Protein AF-A0A7J8HXA3-F1 (afdb_monomer)

Nearest PDB structures (foldseek):
  1l5t-assembly2_B  TM=9.400E-01  e=1.592E-09  Homo sapiens
  2pms-assembly2_B  TM=9.170E-01  e=1.220E-09  Homo sapiens
  1dsn-assembly1_A  TM=9.150E-01  e=2.894E-09  Homo sapiens
  1eh3-assembly1_A  TM=9.374E-01  e=4.924E-09  Homo sapiens
  1hse-assembly1_A  TM=9.185E-01  e=4.924E-09  Homo sapiens

Organism: Rousettus aegyptiacus (NCBI:txid9407)

Foldseek 3Di:
DDDDLVPDDDPPPDVLVVVLVVDQAAQAAPDDCVVRVRNQVLWDADDPLRSHQDVSTCLHAQLSQVVSVVVVSDVDGDHDPCNVVVD

InterPro domains:
  IPR001156 Transferrin-like domain [PF00405] (1-85)
  IPR001156 Transferrin-like domain [PR00422] (15-31)
  IPR001156 Transferrin-like domain [PR00422] (59-80)
  IPR001156 Transferrin-like domain [PS51408] (1-87)
  IPR018195 Transferrin family, iron binding site [PS00206] (62-78)

Radius of gyration: 14.69 Å; Cα contacts (8 Å, |Δi|>4): 116; chains: 1; bounding box: 39×30×33 Å

Structure (mmCIF, N/CA/C/O backbone):
data_AF-A0A7J8HXA3-F1
#
_entry.id   AF-A0A7J8HXA3-F1
#
loop_
_atom_site.group_PDB
_atom_site.id
_atom_site.type_symbol
_atom_site.label_atom_id
_atom_site.label_alt_id
_atom_site.label_comp_id
_atom_site.label_asym_id
_atom_site.label_entity_id
_atom_site.label_seq_id
_atom_site.pdbx_PDB_ins_code
_atom_site.Cartn_x
_atom_site.Cartn_y
_atom_site.Cartn_z
_atom_site.occupancy
_atom_site.B_iso_or_equiv
_atom_site.auth_seq_id
_atom_site.auth_comp_id
_atom_site.auth_asym_id
_atom_site.auth_atom_id
_atom_site.pdbx_PDB_model_num
ATOM 1 N N . MET A 1 1 ? 25.268 -19.679 9.535 1.00 48.25 1 MET A N 1
ATOM 2 C CA . MET A 1 1 ? 25.191 -18.234 9.833 1.00 48.25 1 MET A CA 1
ATOM 3 C C . MET A 1 1 ? 24.883 -17.535 8.524 1.00 48.25 1 MET A C 1
ATOM 5 O O . MET A 1 1 ? 25.713 -17.599 7.630 1.00 48.25 1 MET A O 1
ATOM 9 N N . GLY A 1 2 ? 23.654 -17.041 8.357 1.00 54.75 2 GLY A N 1
ATOM 10 C CA . GLY A 1 2 ? 23.255 -16.330 7.140 1.00 54.75 2 GLY A CA 1
ATOM 11 C C . GLY A 1 2 ? 23.904 -14.950 7.091 1.00 54.75 2 GLY A C 1
ATOM 12 O O . GLY A 1 2 ? 24.111 -14.340 8.137 1.00 54.75 2 GLY A O 1
ATOM 13 N N . VAL A 1 3 ? 24.245 -14.494 5.892 1.00 63.53 3 VAL A N 1
ATOM 14 C CA . VAL A 1 3 ? 24.779 -13.147 5.663 1.00 63.53 3 VAL A CA 1
ATOM 15 C C . VAL A 1 3 ? 23.669 -12.109 5.805 1.00 63.53 3 VAL A C 1
ATOM 17 O O . VAL A 1 3 ? 22.510 -12.375 5.471 1.00 63.53 3 VAL A O 1
ATOM 20 N N . LEU A 1 4 ? 24.014 -10.929 6.319 1.00 68.44 4 LEU A N 1
ATOM 21 C CA . LEU A 1 4 ? 23.098 -9.795 6.317 1.00 68.44 4 LEU A CA 1
ATOM 22 C C . LEU A 1 4 ? 22.833 -9.383 4.864 1.00 68.44 4 LEU A C 1
ATOM 24 O O . LEU A 1 4 ? 23.718 -9.454 4.018 1.00 68.44 4 LEU A O 1
ATOM 28 N N . TYR A 1 5 ? 21.617 -8.917 4.576 1.00 62.81 5 TYR A N 1
ATOM 29 C CA . TYR A 1 5 ? 21.204 -8.487 3.230 1.00 62.81 5 TYR A CA 1
ATOM 30 C C . TYR A 1 5 ? 22.150 -7.441 2.598 1.00 62.81 5 TYR A C 1
ATOM 32 O O . TYR A 1 5 ? 22.260 -7.363 1.382 1.00 62.81 5 TYR A O 1
ATOM 40 N N . TRP A 1 6 ? 22.859 -6.669 3.426 1.00 67.06 6 TRP A N 1
ATOM 41 C CA . TRP A 1 6 ? 23.873 -5.678 3.044 1.00 67.06 6 TRP A CA 1
ATOM 42 C C . TRP A 1 6 ? 25.172 -6.275 2.457 1.00 67.06 6 TRP A C 1
ATOM 44 O O . TRP A 1 6 ? 25.921 -5.561 1.801 1.00 67.06 6 TRP A O 1
ATOM 54 N N . GLU A 1 7 ? 25.446 -7.565 2.663 1.00 68.44 7 GLU A N 1
ATOM 55 C CA . GLU A 1 7 ? 26.725 -8.206 2.304 1.00 68.44 7 GLU A CA 1
ATOM 56 C C . GLU A 1 7 ? 26.625 -9.134 1.077 1.00 68.44 7 GLU A C 1
ATOM 58 O O . GLU A 1 7 ? 27.536 -9.919 0.811 1.00 68.44 7 GLU A O 1
ATOM 63 N N . LEU A 1 8 ? 25.517 -9.087 0.330 1.00 64.62 8 LEU A N 1
ATOM 64 C CA . LEU A 1 8 ? 25.328 -9.912 -0.867 1.00 64.62 8 LEU A CA 1
ATOM 65 C C . LEU A 1 8 ? 26.008 -9.282 -2.104 1.00 64.62 8 LEU A C 1
ATOM 67 O O . LEU A 1 8 ? 25.884 -8.075 -2.307 1.00 64.62 8 LEU A O 1
ATOM 71 N N . PRO A 1 9 ? 26.700 -10.072 -2.952 1.00 62.41 9 PRO A N 1
ATOM 72 C CA . PRO A 1 9 ? 27.292 -9.578 -4.195 1.00 62.41 9 PRO A CA 1
ATOM 73 C C . PRO A 1 9 ? 26.220 -9.204 -5.238 1.00 62.41 9 PRO A C 1
ATOM 75 O O . PRO A 1 9 ? 25.211 -9.891 -5.379 1.00 62.41 9 PRO A O 1
ATOM 78 N N . ASP A 1 10 ? 26.465 -8.110 -5.965 1.00 60.91 10 ASP A N 1
ATOM 79 C CA . ASP A 1 10 ? 25.580 -7.509 -6.980 1.00 60.91 10 ASP A CA 1
ATOM 80 C C . ASP A 1 10 ? 25.342 -8.449 -8.200 1.00 60.91 10 ASP A C 1
ATOM 82 O O . ASP A 1 10 ? 26.256 -9.203 -8.553 1.00 60.91 10 ASP A O 1
ATOM 86 N N . PRO A 1 11 ? 24.161 -8.444 -8.870 1.00 60.03 11 PRO A N 1
ATOM 87 C CA . PRO A 1 11 ? 23.101 -7.449 -8.813 1.00 60.03 11 PRO A CA 1
ATOM 88 C C . PRO A 1 11 ? 22.125 -7.721 -7.675 1.00 60.03 11 PRO A C 1
ATOM 90 O O . PRO A 1 11 ? 21.326 -8.658 -7.730 1.00 60.03 11 PRO A O 1
ATOM 93 N N . GLN A 1 12 ? 22.158 -6.885 -6.643 1.00 60.16 12 GLN A N 1
ATOM 94 C CA . GLN A 1 12 ? 21.131 -6.914 -5.617 1.00 60.16 12 GLN A CA 1
ATOM 95 C C . GLN A 1 12 ? 19.843 -6.417 -6.279 1.00 60.16 12 GLN A C 1
ATOM 97 O O . GLN A 1 12 ? 19.717 -5.236 -6.605 1.00 60.16 12 GLN A O 1
ATOM 102 N N . GLU A 1 13 ? 18.889 -7.313 -6.555 1.00 66.12 13 GLU A N 1
ATOM 103 C CA . GLU A 1 13 ? 17.594 -6.869 -7.067 1.00 66.12 13 GLU A CA 1
ATOM 104 C C . GLU A 1 13 ? 17.014 -5.825 -6.109 1.00 66.12 13 GLU A C 1
ATOM 106 O O . GLU A 1 13 ? 17.009 -6.013 -4.892 1.00 66.12 13 GLU A O 1
ATOM 111 N N . ASN A 1 14 ? 16.527 -4.709 -6.664 1.00 81.62 14 ASN A N 1
ATOM 112 C CA . ASN A 1 14 ? 15.870 -3.675 -5.876 1.00 81.62 14 ASN A CA 1
ATOM 113 C C . ASN A 1 14 ? 14.794 -4.340 -4.997 1.00 81.62 14 ASN A C 1
ATOM 115 O O . ASN A 1 14 ? 13.929 -5.054 -5.507 1.00 81.62 14 ASN A O 1
ATOM 119 N N . LEU A 1 15 ? 14.836 -4.096 -3.683 1.00 85.00 15 LEU A N 1
ATOM 120 C CA . LEU A 1 15 ? 13.911 -4.681 -2.709 1.00 85.00 15 LEU A CA 1
ATOM 121 C C . LEU A 1 15 ? 12.440 -4.483 -3.109 1.00 85.00 15 LEU A C 1
ATOM 123 O O . LEU A 1 15 ? 11.613 -5.369 -2.904 1.00 85.00 15 LEU A O 1
ATOM 127 N N . GLN A 1 16 ? 12.114 -3.350 -3.734 1.00 86.88 16 GLN A N 1
ATOM 128 C CA . GLN A 1 16 ? 10.777 -3.062 -4.258 1.00 86.88 16 GLN A CA 1
ATOM 129 C C . GLN A 1 16 ? 10.382 -4.045 -5.365 1.00 86.88 16 GLN A C 1
ATOM 131 O O . GLN A 1 16 ? 9.244 -4.505 -5.400 1.00 86.88 16 GLN A O 1
ATOM 136 N N . LYS A 1 17 ? 11.326 -4.427 -6.231 1.00 90.31 17 LYS A N 1
ATOM 137 C CA . LYS A 1 17 ? 11.118 -5.424 -7.287 1.00 90.31 17 LYS A CA 1
ATOM 138 C C . LYS A 1 17 ? 10.898 -6.815 -6.700 1.00 90.31 17 LYS A C 1
ATOM 140 O O . LYS A 1 17 ? 9.954 -7.494 -7.096 1.00 90.31 17 LYS A O 1
ATOM 145 N N . ALA A 1 18 ? 11.709 -7.204 -5.717 1.00 90.94 18 ALA A N 1
ATOM 146 C CA . ALA A 1 18 ? 11.541 -8.473 -5.013 1.00 90.94 18 ALA A CA 1
ATOM 147 C C . ALA A 1 18 ? 10.171 -8.546 -4.314 1.00 90.94 18 ALA A C 1
ATOM 149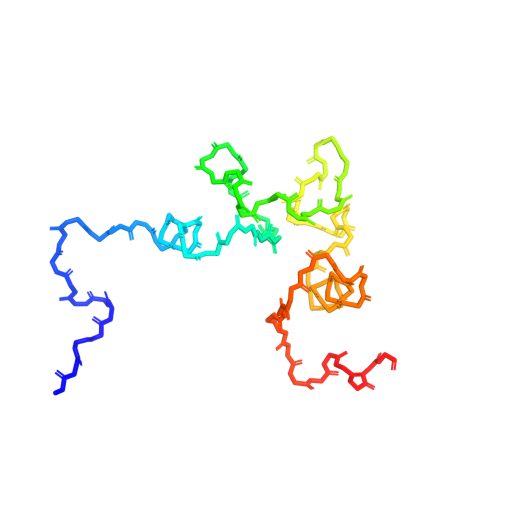 O O . ALA A 1 18 ? 9.416 -9.493 -4.529 1.00 90.94 18 ALA A O 1
ATOM 150 N N . ALA A 1 19 ? 9.794 -7.507 -3.562 1.00 92.00 19 ALA A N 1
ATOM 151 C CA . ALA A 1 19 ? 8.489 -7.417 -2.906 1.00 92.00 19 ALA A CA 1
ATOM 152 C C . ALA A 1 19 ? 7.326 -7.422 -3.915 1.00 92.00 19 ALA A C 1
ATOM 154 O O . ALA A 1 19 ? 6.340 -8.131 -3.721 1.00 92.00 19 ALA A O 1
ATOM 155 N N . SER A 1 20 ? 7.467 -6.684 -5.021 1.00 94.50 20 SER A N 1
ATOM 156 C CA . SER A 1 20 ? 6.486 -6.634 -6.110 1.00 94.50 20 SER A CA 1
ATOM 157 C C . SER A 1 20 ? 6.290 -7.987 -6.801 1.00 94.50 20 SER A C 1
ATOM 159 O O . SER A 1 20 ? 5.246 -8.201 -7.415 1.00 94.50 20 SER A O 1
ATOM 161 N N . ASN A 1 21 ? 7.286 -8.872 -6.760 1.00 93.69 21 ASN A N 1
ATOM 162 C CA . ASN A 1 21 ? 7.196 -10.221 -7.317 1.00 93.69 21 ASN A CA 1
ATOM 163 C C . ASN A 1 21 ? 6.692 -11.243 -6.296 1.00 93.69 21 ASN A C 1
ATOM 165 O O . ASN A 1 21 ? 6.049 -12.212 -6.689 1.00 93.69 21 ASN A O 1
ATOM 169 N N . PHE A 1 22 ? 6.974 -11.025 -5.012 1.00 94.62 22 PHE A N 1
ATOM 170 C CA . PHE A 1 22 ? 6.562 -11.909 -3.928 1.00 94.62 22 PHE A CA 1
ATOM 171 C C . PHE A 1 22 ? 5.051 -11.853 -3.672 1.00 94.62 22 PHE A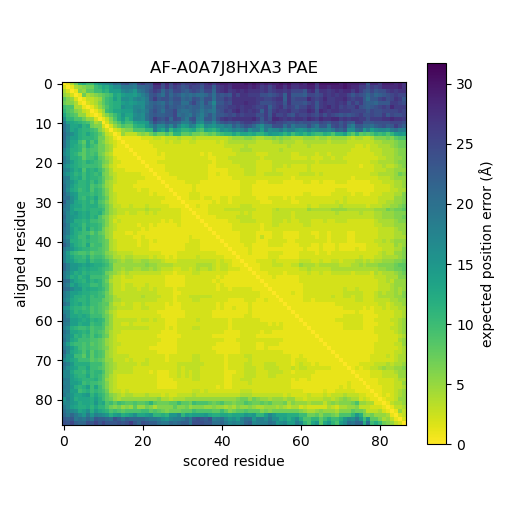 C 1
ATOM 173 O O . PHE A 1 22 ? 4.397 -12.892 -3.606 1.00 94.62 22 PHE A O 1
ATOM 180 N N . PHE A 1 23 ? 4.482 -10.651 -3.547 1.00 96.50 23 PHE A N 1
ATOM 181 C CA . PHE A 1 23 ? 3.045 -10.481 -3.325 1.00 96.50 23 PHE A CA 1
ATOM 182 C C . PHE A 1 23 ? 2.281 -10.426 -4.652 1.00 96.50 23 PHE A C 1
ATOM 184 O O . PHE A 1 23 ? 2.722 -9.797 -5.615 1.00 96.50 23 PHE A O 1
ATOM 191 N N . ALA A 1 24 ? 1.094 -11.038 -4.694 1.00 96.81 24 ALA A N 1
ATOM 192 C CA . ALA A 1 24 ? 0.228 -10.985 -5.874 1.00 96.81 24 ALA A CA 1
ATOM 193 C C . ALA A 1 24 ? -0.187 -9.540 -6.212 1.00 96.81 24 ALA A C 1
ATOM 195 O O . ALA A 1 24 ? -0.157 -9.134 -7.374 1.00 96.81 24 ALA A O 1
ATOM 196 N N . ALA A 1 25 ? -0.533 -8.767 -5.181 1.00 97.50 25 ALA A N 1
ATOM 197 C CA . ALA A 1 25 ? -0.822 -7.343 -5.239 1.00 97.50 25 ALA A CA 1
ATOM 198 C C . ALA A 1 25 ? -0.580 -6.722 -3.854 1.00 97.50 25 ALA A C 1
ATOM 200 O O . ALA A 1 25 ? -0.601 -7.413 -2.834 1.00 97.50 25 ALA A O 1
ATOM 201 N N . SER A 1 26 ? -0.329 -5.419 -3.794 1.00 98.25 26 SER A N 1
ATOM 202 C CA . SER A 1 26 ? -0.158 -4.695 -2.531 1.00 98.25 26 SER A CA 1
ATOM 203 C C . SER A 1 26 ? -0.689 -3.266 -2.637 1.00 98.25 26 SER A C 1
ATOM 205 O O . SER A 1 26 ? -0.988 -2.776 -3.731 1.00 98.25 26 SER A O 1
ATOM 207 N N . CYS A 1 27 ? -0.820 -2.606 -1.485 1.00 98.44 27 CYS A N 1
ATOM 208 C CA . CYS A 1 27 ? -0.865 -1.152 -1.408 1.00 98.44 27 CYS A CA 1
ATOM 209 C C . CYS A 1 27 ? 0.330 -0.666 -0.588 1.00 98.44 27 CYS A C 1
ATOM 211 O O . CYS A 1 27 ? 0.376 -0.840 0.628 1.00 98.44 27 CYS A O 1
ATOM 213 N N . VAL A 1 28 ? 1.302 -0.074 -1.274 1.00 98.00 28 VAL A N 1
ATOM 214 C CA . VAL A 1 28 ? 2.525 0.495 -0.713 1.00 98.00 28 VAL A CA 1
ATOM 215 C C . VAL A 1 28 ? 2.587 1.957 -1.151 1.00 98.00 28 VAL A C 1
ATOM 217 O O . VAL A 1 28 ? 3.184 2.271 -2.182 1.00 98.00 28 VAL A O 1
ATOM 220 N N . PRO A 1 29 ? 1.933 2.866 -0.410 1.00 97.94 29 PRO A N 1
ATOM 221 C CA . PRO A 1 29 ? 1.986 4.291 -0.703 1.00 97.94 29 PRO A CA 1
ATOM 222 C C . PRO A 1 29 ? 3.429 4.799 -0.805 1.00 97.94 29 PRO A C 1
ATOM 224 O O . PRO A 1 29 ? 4.326 4.262 -0.155 1.00 97.94 29 PRO A O 1
ATOM 227 N N . CYS A 1 30 ? 3.647 5.843 -1.609 1.00 96.75 30 CYS A N 1
ATOM 228 C CA . CYS A 1 30 ? 4.972 6.381 -1.962 1.00 96.75 30 CYS A CA 1
ATOM 229 C C . CYS A 1 30 ? 5.799 5.510 -2.930 1.00 96.75 30 CYS A C 1
ATOM 231 O O . CYS A 1 30 ? 6.847 5.968 -3.385 1.00 96.75 30 CYS A O 1
ATOM 233 N N . ALA A 1 31 ? 5.366 4.289 -3.268 1.00 95.62 31 ALA A N 1
ATOM 234 C CA . ALA A 1 31 ? 6.042 3.492 -4.286 1.00 95.62 31 ALA A CA 1
ATOM 235 C C . ALA A 1 31 ? 5.888 4.118 -5.681 1.00 95.62 31 ALA A C 1
ATOM 237 O O . ALA A 1 31 ? 4.876 4.749 -6.005 1.00 95.62 31 ALA A O 1
ATOM 238 N N . ASP A 1 32 ? 6.888 3.904 -6.535 1.00 93.75 32 ASP A N 1
ATOM 239 C CA . AS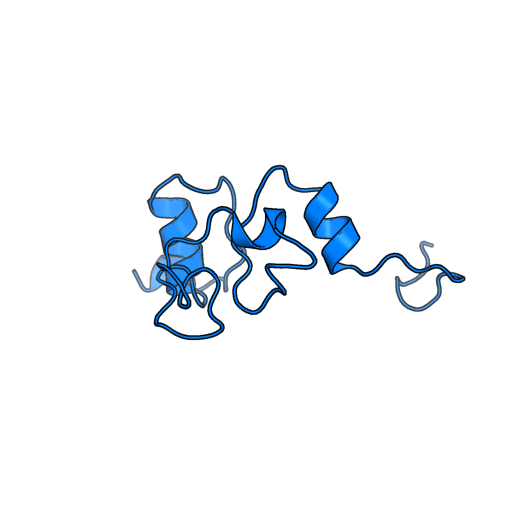P A 1 32 ? 6.793 4.292 -7.936 1.00 93.75 32 ASP A CA 1
ATOM 240 C C . ASP A 1 32 ? 5.802 3.365 -8.653 1.00 93.75 32 ASP A C 1
ATOM 242 O O . ASP A 1 32 ? 6.107 2.218 -8.982 1.00 93.75 32 ASP A O 1
ATOM 246 N N . ARG A 1 33 ? 4.595 3.879 -8.900 1.00 92.19 33 ARG A N 1
ATOM 247 C CA . ARG A 1 33 ? 3.516 3.146 -9.575 1.00 92.19 33 ARG A CA 1
ATOM 248 C C . ARG A 1 33 ? 3.829 2.795 -11.034 1.00 92.19 33 ARG A C 1
ATOM 250 O O . ARG A 1 33 ? 3.154 1.933 -11.590 1.00 92.19 33 ARG A O 1
ATOM 257 N N . THR A 1 34 ? 4.786 3.483 -11.661 1.00 92.50 34 THR A N 1
ATOM 258 C CA . THR A 1 34 ? 5.201 3.227 -13.047 1.00 92.50 34 THR A CA 1
ATOM 259 C C . THR A 1 34 ? 6.215 2.094 -13.108 1.00 92.50 34 THR A C 1
ATOM 261 O O . THR A 1 34 ? 6.073 1.195 -13.934 1.00 92.50 34 THR A O 1
ATOM 264 N N . ALA A 1 35 ? 7.173 2.076 -12.179 1.00 93.50 35 ALA A N 1
ATOM 265 C CA . ALA A 1 35 ? 8.159 1.007 -12.069 1.00 93.50 35 ALA A CA 1
ATOM 266 C C . ALA A 1 35 ? 7.582 -0.266 -11.417 1.00 93.50 35 ALA A C 1
ATOM 268 O O . ALA A 1 35 ? 7.945 -1.377 -11.803 1.00 93.50 35 ALA A O 1
ATOM 269 N N . PHE A 1 36 ? 6.665 -0.119 -10.452 1.00 95.19 36 PHE A N 1
ATOM 270 C CA . PHE A 1 36 ? 6.137 -1.211 -9.626 1.00 95.19 36 PHE A CA 1
ATOM 271 C C . PHE A 1 36 ? 4.602 -1.164 -9.501 1.00 95.19 36 PHE A C 1
ATOM 273 O O . PHE A 1 36 ? 4.062 -0.946 -8.412 1.00 95.19 36 PHE A O 1
ATOM 280 N N . PRO A 1 37 ? 3.848 -1.409 -10.588 1.00 95.75 37 PRO A N 1
ATOM 281 C CA . PRO A 1 37 ? 2.389 -1.276 -10.584 1.00 95.75 37 PRO A CA 1
ATOM 282 C C . PRO A 1 37 ? 1.687 -2.194 -9.570 1.00 95.75 37 PRO A C 1
ATOM 284 O O . PRO A 1 37 ? 0.699 -1.785 -8.959 1.00 95.75 37 PRO A O 1
ATOM 287 N N . LYS A 1 38 ? 2.219 -3.402 -9.322 1.00 97.50 38 LYS A N 1
ATOM 288 C CA . LYS A 1 38 ? 1.657 -4.352 -8.343 1.00 97.50 38 LYS A CA 1
ATOM 289 C C . LYS A 1 38 ? 1.693 -3.823 -6.910 1.00 97.50 38 LYS A C 1
ATOM 291 O O . LYS A 1 38 ? 0.803 -4.150 -6.129 1.00 97.50 38 LYS A O 1
ATOM 296 N N . LEU A 1 39 ? 2.677 -2.985 -6.574 1.00 97.25 39 LEU A N 1
ATOM 297 C CA . LEU A 1 39 ? 2.787 -2.386 -5.243 1.00 97.25 39 LEU A CA 1
ATOM 298 C C . LEU A 1 39 ? 1.710 -1.332 -4.977 1.00 97.25 39 LEU A C 1
ATOM 300 O O . LEU A 1 39 ? 1.405 -1.061 -3.824 1.00 97.25 39 LEU A O 1
ATOM 304 N N . CYS A 1 40 ? 1.119 -0.757 -6.022 1.00 97.88 40 CYS A N 1
ATOM 305 C CA . CYS A 1 40 ? 0.076 0.262 -5.916 1.00 97.88 40 CYS A CA 1
ATOM 306 C C . CYS A 1 40 ? -1.313 -0.255 -6.316 1.00 97.88 40 CYS A C 1
ATOM 308 O O . CYS A 1 40 ? -2.279 0.512 -6.343 1.00 97.88 40 CYS A O 1
ATOM 310 N N . GLN A 1 41 ? -1.430 -1.535 -6.670 1.00 97.81 41 GLN A N 1
ATOM 311 C CA . GLN A 1 41 ? -2.630 -2.097 -7.280 1.00 97.81 41 GLN A CA 1
ATOM 312 C C . GLN A 1 41 ? -3.844 -2.021 -6.347 1.00 97.81 41 GLN A C 1
ATOM 314 O O . GLN A 1 41 ? -4.917 -1.611 -6.801 1.00 97.81 41 GLN A O 1
ATOM 319 N N . LEU A 1 42 ? -3.646 -2.343 -5.065 1.00 98.31 42 LEU A N 1
ATOM 320 C CA . LEU A 1 42 ? -4.692 -2.395 -4.035 1.00 98.31 42 LEU A CA 1
ATOM 321 C C . LEU A 1 42 ? -4.997 -1.036 -3.391 1.00 98.31 42 LEU A C 1
ATOM 323 O O . LEU A 1 42 ? -5.902 -0.938 -2.569 1.00 98.31 42 LEU A O 1
ATOM 327 N N . CYS A 1 43 ? -4.243 0.011 -3.725 1.00 98.44 43 CYS A N 1
ATOM 328 C CA . CYS A 1 43 ? -4.472 1.336 -3.160 1.00 98.44 43 CYS A CA 1
ATOM 329 C C . CYS A 1 43 ? -5.797 1.949 -3.646 1.00 98.44 43 CYS A C 1
ATOM 331 O O . CYS A 1 43 ? -6.202 1.743 -4.796 1.00 98.44 43 CYS A O 1
ATOM 333 N N . ALA A 1 44 ? -6.449 2.716 -2.770 1.00 98.00 44 ALA A N 1
ATOM 334 C CA . ALA A 1 44 ? -7.820 3.203 -2.931 1.00 98.00 44 ALA A CA 1
ATOM 335 C C . ALA A 1 44 ? -7.916 4.652 -3.435 1.00 98.00 44 ALA A C 1
ATOM 337 O O . ALA A 1 44 ? -9.009 5.111 -3.785 1.00 98.00 44 ALA A O 1
ATOM 338 N N . GLY A 1 45 ? -6.802 5.386 -3.481 1.00 97.06 45 GLY A N 1
ATOM 339 C CA . GLY A 1 45 ? -6.750 6.732 -4.040 1.00 97.06 45 GLY A CA 1
ATOM 340 C C . GLY A 1 45 ? -7.165 6.749 -5.513 1.00 97.06 45 GLY A C 1
ATOM 341 O O . GLY A 1 45 ? -7.093 5.744 -6.227 1.00 97.06 45 GLY A O 1
ATOM 342 N N . LYS A 1 46 ? -7.625 7.908 -5.987 1.00 95.62 46 LYS A N 1
ATOM 343 C CA . LYS A 1 46 ? -8.165 8.080 -7.345 1.00 95.62 46 LYS A CA 1
ATOM 344 C C . LYS A 1 46 ? -7.249 8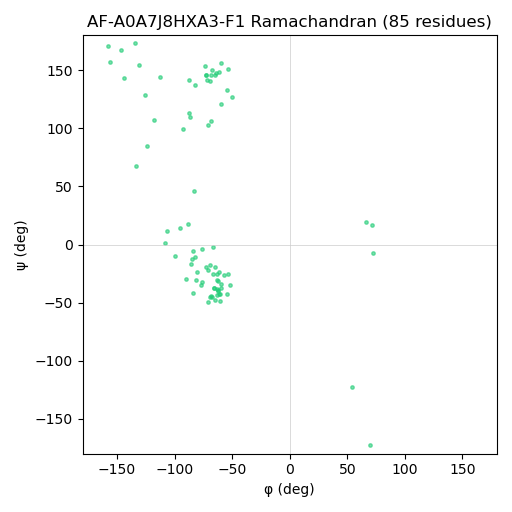.963 -8.182 1.00 95.62 46 LYS A C 1
ATOM 346 O O . LYS A 1 46 ? -6.671 9.915 -7.676 1.00 95.62 46 LYS A O 1
ATOM 351 N N . GLY A 1 47 ? -7.132 8.661 -9.476 1.00 94.31 47 GLY A N 1
ATOM 352 C CA . GLY A 1 47 ? -6.320 9.452 -10.403 1.00 94.31 47 GLY A CA 1
ATOM 353 C C . GLY A 1 47 ? -4.874 9.615 -9.920 1.00 94.31 47 GLY A C 1
ATOM 354 O O . GLY A 1 47 ? -4.169 8.632 -9.670 1.00 94.31 47 GLY A O 1
ATOM 355 N N . THR A 1 48 ? -4.437 10.863 -9.765 1.00 93.31 48 THR A N 1
ATOM 356 C CA . THR A 1 48 ? -3.099 11.208 -9.264 1.00 93.31 48 THR A CA 1
ATOM 357 C C . THR A 1 48 ? -2.891 10.821 -7.804 1.00 93.31 48 THR A C 1
ATOM 359 O O . THR A 1 48 ? -1.760 10.518 -7.430 1.00 93.31 48 THR A O 1
ATOM 362 N N . ASP A 1 49 ? -3.956 10.719 -7.008 1.00 96.81 49 ASP A N 1
ATOM 363 C CA . ASP A 1 49 ? -3.869 10.387 -5.583 1.00 96.81 49 ASP A CA 1
ATOM 364 C C . ASP A 1 49 ? -3.741 8.882 -5.313 1.00 96.81 49 ASP A C 1
ATOM 366 O O . ASP A 1 49 ? -3.420 8.483 -4.196 1.00 96.81 49 ASP A O 1
ATOM 370 N N . LYS A 1 50 ? -3.938 8.023 -6.327 1.00 97.06 50 LYS A N 1
ATOM 371 C CA . LYS A 1 50 ? -3.726 6.576 -6.171 1.00 97.06 50 LYS A CA 1
ATOM 372 C C . LYS A 1 50 ? -2.282 6.292 -5.771 1.00 97.06 50 LYS A C 1
ATOM 374 O O . LYS A 1 50 ? -1.378 6.590 -6.542 1.00 97.06 50 LYS A O 1
ATOM 379 N N . CYS A 1 51 ? -2.061 5.650 -4.627 1.00 97.69 51 CYS A N 1
ATOM 380 C CA . CYS A 1 51 ? -0.726 5.352 -4.098 1.00 97.69 51 CYS A CA 1
ATOM 381 C C . CYS A 1 51 ? 0.082 6.607 -3.697 1.00 97.69 51 CYS A C 1
ATOM 383 O O . CYS A 1 51 ? 1.312 6.563 -3.612 1.00 97.69 51 CYS A O 1
ATOM 385 N N . ALA A 1 52 ? -0.587 7.745 -3.475 1.00 97.88 52 ALA A N 1
ATOM 386 C CA . ALA A 1 52 ? 0.068 8.980 -3.056 1.00 97.88 52 ALA A CA 1
ATOM 387 C C . ALA A 1 52 ? 0.767 8.831 -1.700 1.00 97.88 52 ALA A C 1
ATOM 389 O O . ALA A 1 52 ? 0.315 8.118 -0.809 1.00 97.88 52 ALA A O 1
ATOM 390 N N . CYS A 1 53 ? 1.864 9.567 -1.528 1.00 97.31 53 CYS A N 1
ATOM 391 C CA . CYS A 1 53 ? 2.599 9.640 -0.268 1.00 97.31 53 CYS A CA 1
ATOM 392 C C . CYS A 1 53 ? 1.961 10.657 0.699 1.00 97.31 53 CYS A C 1
ATOM 394 O O . CYS A 1 53 ? 2.631 11.540 1.230 1.00 97.31 53 CYS A O 1
ATOM 396 N N . SER A 1 54 ? 0.636 10.611 0.844 1.00 97.12 54 SER A N 1
ATOM 397 C CA . SER A 1 54 ? -0.142 11.552 1.652 1.00 97.12 54 SER A CA 1
ATOM 398 C C . SER A 1 54 ? -1.489 10.952 2.054 1.00 97.12 54 SER A C 1
ATOM 400 O O . SER A 1 54 ? -1.917 9.931 1.521 1.00 97.12 54 SER A O 1
ATOM 402 N N . ASN A 1 55 ? -2.209 11.642 2.941 1.00 96.75 55 ASN A N 1
ATOM 403 C CA . ASN A 1 55 ? -3.557 11.249 3.369 1.00 96.75 55 ASN A CA 1
ATOM 404 C C . ASN A 1 55 ? -4.627 11.335 2.259 1.00 96.75 55 ASN A C 1
ATOM 406 O O . ASN A 1 55 ? -5.783 11.008 2.516 1.00 96.75 55 ASN A O 1
ATOM 410 N N . HIS A 1 56 ? -4.281 11.777 1.042 1.00 97.38 56 HIS A N 1
ATOM 411 C CA . HIS A 1 56 ? -5.180 11.660 -0.113 1.00 97.38 56 HIS A CA 1
ATOM 412 C C . HIS A 1 56 ? -5.296 10.211 -0.611 1.00 97.38 56 HIS A C 1
ATOM 414 O O . HIS A 1 56 ? -6.270 9.871 -1.280 1.00 97.38 56 HIS A O 1
ATOM 420 N N . GLU A 1 57 ? -4.341 9.346 -0.253 1.00 98.06 57 GLU A N 1
ATOM 421 C CA . GLU A 1 57 ? -4.470 7.898 -0.379 1.00 98.06 57 GLU A CA 1
ATOM 422 C C . GLU A 1 57 ? -5.145 7.339 0.891 1.00 98.06 57 GLU A C 1
ATOM 424 O O . GLU A 1 57 ? -4.546 7.382 1.968 1.00 98.06 57 GLU A O 1
ATOM 429 N N . PRO A 1 58 ? -6.373 6.789 0.814 1.00 98.12 58 PRO A N 1
ATOM 430 C CA . PRO A 1 58 ? -7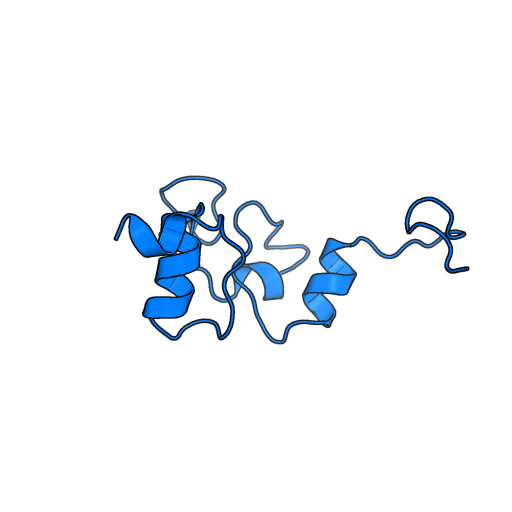.107 6.319 1.994 1.00 98.12 58 PRO A CA 1
ATOM 431 C C . PRO A 1 58 ? -6.410 5.199 2.773 1.00 98.12 58 PRO A C 1
ATOM 433 O O . PRO A 1 58 ? -6.681 5.020 3.962 1.00 98.12 58 PRO A O 1
ATOM 436 N N . TYR A 1 59 ? -5.521 4.445 2.121 1.00 98.31 59 TYR A N 1
ATOM 437 C CA . TYR A 1 59 ? -4.723 3.395 2.756 1.00 98.31 59 TYR A CA 1
ATOM 438 C C . TYR A 1 59 ? -3.327 3.858 3.200 1.00 98.31 59 TYR A C 1
ATOM 440 O O . TYR A 1 59 ? -2.484 3.038 3.561 1.00 98.31 59 TYR A O 1
ATOM 448 N N . PHE A 1 60 ? -3.083 5.170 3.242 1.00 98.19 60 PHE A N 1
ATOM 449 C CA . PHE A 1 60 ? -1.840 5.749 3.741 1.00 98.19 60 PHE A CA 1
ATOM 450 C C . PHE A 1 60 ? -1.693 5.652 5.269 1.00 98.19 60 PHE A C 1
ATOM 452 O O . PHE A 1 60 ? -2.638 5.841 6.039 1.00 98.19 60 PHE A O 1
ATOM 459 N N . GLY A 1 61 ? -0.461 5.392 5.716 1.00 97.12 61 GLY A N 1
ATOM 460 C CA . GLY A 1 61 ? -0.100 5.311 7.131 1.00 97.12 61 GLY A CA 1
ATOM 461 C C . GLY A 1 61 ? -0.677 4.090 7.856 1.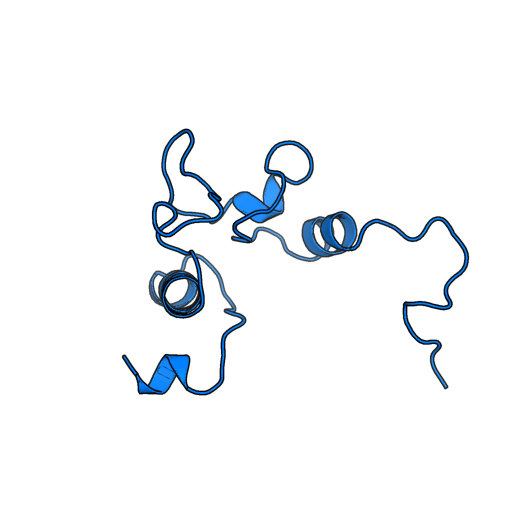00 97.12 61 GLY A C 1
ATOM 462 O O . GLY A 1 61 ? -1.254 3.189 7.253 1.00 97.12 61 GLY A O 1
ATOM 463 N N . TYR A 1 62 ? -0.516 4.044 9.182 1.00 97.12 62 TYR A N 1
ATOM 464 C CA . TYR A 1 62 ? -0.922 2.875 9.972 1.00 97.12 62 TYR A CA 1
ATOM 465 C C . TYR A 1 62 ? -2.434 2.639 9.959 1.00 97.12 62 TYR A C 1
ATOM 467 O O . TYR A 1 62 ? -2.882 1.521 9.716 1.00 97.12 62 TYR A O 1
ATOM 475 N N . SER A 1 63 ? -3.226 3.687 10.192 1.00 96.00 63 SER A N 1
ATOM 476 C CA . SER A 1 63 ? -4.687 3.577 10.208 1.00 96.00 63 SER A CA 1
ATOM 477 C C . SER A 1 63 ? -5.247 3.215 8.832 1.00 96.00 63 SER A C 1
ATOM 479 O O . SER A 1 63 ? -6.181 2.422 8.750 1.00 96.00 63 SER A O 1
ATOM 481 N N . GLY A 1 64 ? -4.660 3.753 7.757 1.00 97.31 64 GLY A N 1
ATOM 482 C CA . GLY A 1 64 ? -5.038 3.425 6.384 1.00 97.31 64 GLY A CA 1
ATOM 483 C C . GLY A 1 64 ? -4.665 1.994 5.997 1.00 97.31 64 GLY A C 1
ATOM 484 O O . GLY A 1 64 ? -5.504 1.270 5.470 1.00 97.31 64 GLY A O 1
ATOM 485 N N . ALA A 1 65 ? -3.456 1.536 6.330 1.00 98.06 65 ALA A N 1
ATOM 486 C CA . ALA A 1 65 ? -3.040 0.154 6.084 1.00 98.06 65 ALA A CA 1
ATOM 487 C C . ALA A 1 65 ? -3.912 -0.851 6.854 1.00 98.06 65 ALA A C 1
ATOM 489 O O . ALA A 1 65 ? -4.307 -1.878 6.306 1.00 98.06 65 ALA A O 1
ATOM 490 N N . PHE A 1 66 ? -4.283 -0.540 8.099 1.00 97.06 66 PHE A N 1
ATOM 491 C CA . PHE A 1 66 ? -5.243 -1.358 8.840 1.00 97.06 66 PHE A CA 1
ATOM 492 C C . PHE A 1 66 ? -6.638 -1.323 8.204 1.00 97.06 66 PHE A C 1
ATOM 494 O O . PHE A 1 66 ? -7.301 -2.353 8.130 1.00 97.06 66 PHE A O 1
ATOM 501 N N . LYS A 1 67 ? -7.073 -0.170 7.683 1.00 97.19 67 LYS A N 1
ATOM 502 C CA . LYS A 1 67 ? -8.325 -0.066 6.927 1.00 97.19 67 LYS A CA 1
ATOM 503 C C . LYS A 1 67 ? -8.307 -0.923 5.652 1.00 97.19 67 LYS A C 1
ATOM 505 O O . LYS A 1 67 ? -9.311 -1.561 5.375 1.00 97.19 67 LYS A O 1
ATOM 510 N N . CYS A 1 68 ? -7.189 -0.995 4.927 1.00 98.31 68 CYS A N 1
ATOM 511 C CA . CYS A 1 68 ? -7.024 -1.873 3.758 1.00 98.31 68 CYS A CA 1
ATOM 512 C C . CYS A 1 68 ? -7.333 -3.344 4.094 1.00 98.31 68 CYS A C 1
ATOM 514 O O . CYS A 1 68 ? -8.044 -4.020 3.350 1.00 98.31 68 CYS A O 1
ATOM 516 N N . LEU A 1 69 ? -6.862 -3.806 5.258 1.00 97.62 69 LEU A N 1
ATOM 517 C CA . LEU A 1 69 ? -7.180 -5.131 5.794 1.00 97.62 69 LEU A CA 1
ATOM 518 C C . LEU A 1 69 ? -8.649 -5.244 6.233 1.00 97.62 69 LEU A C 1
ATOM 520 O O . LEU A 1 69 ? -9.308 -6.221 5.896 1.00 97.62 69 LEU A O 1
ATOM 524 N N . GLN A 1 70 ? -9.184 -4.251 6.956 1.00 97.06 70 GLN A N 1
ATOM 525 C CA . GLN A 1 70 ? -10.593 -4.244 7.390 1.00 97.06 70 GLN A CA 1
ATOM 526 C C . GLN A 1 70 ? -11.578 -4.281 6.215 1.00 97.06 70 GLN A C 1
ATOM 528 O O . GLN A 1 70 ? -12.616 -4.929 6.309 1.00 97.06 70 GLN A O 1
ATOM 533 N N . ASP A 1 71 ? -11.253 -3.593 5.122 1.00 97.62 71 ASP A N 1
ATOM 534 C CA . ASP A 1 71 ? -12.061 -3.552 3.904 1.00 97.62 71 ASP A CA 1
ATOM 535 C C . ASP A 1 71 ? -11.926 -4.855 3.076 1.00 97.62 71 ASP A C 1
ATOM 537 O O . ASP A 1 71 ? -12.597 -5.001 2.055 1.00 97.62 71 ASP A O 1
ATOM 541 N N . GLY A 1 72 ? -11.072 -5.804 3.490 1.00 97.38 72 GLY A N 1
ATOM 542 C CA . GLY A 1 72 ? -10.859 -7.090 2.815 1.00 97.38 72 GLY A CA 1
ATOM 543 C C . GLY A 1 72 ? -10.109 -6.985 1.485 1.00 97.38 72 GLY A C 1
ATOM 544 O O . GLY A 1 72 ? -10.170 -7.903 0.672 1.00 97.38 72 GLY A O 1
ATOM 545 N N . VAL A 1 73 ? -9.431 -5.860 1.235 1.00 97.50 73 VAL A N 1
ATOM 546 C CA . VAL A 1 73 ? -8.714 -5.613 -0.026 1.00 97.50 73 VAL A CA 1
ATOM 547 C C . VAL A 1 73 ? -7.344 -6.294 -0.029 1.00 97.50 73 VAL A C 1
ATOM 549 O O . VAL A 1 73 ? -6.865 -6.705 -1.085 1.00 97.50 73 VAL A O 1
ATOM 552 N N . GLY A 1 74 ? -6.717 -6.428 1.142 1.00 97.56 74 GLY A N 1
ATOM 553 C CA . GLY A 1 74 ? -5.490 -7.196 1.335 1.00 97.56 74 GLY A CA 1
ATOM 554 C C . GLY A 1 74 ? -5.595 -8.145 2.525 1.00 97.56 74 GLY A C 1
ATOM 555 O O . GLY A 1 74 ? -6.339 -7.887 3.466 1.00 97.56 74 GLY A O 1
ATOM 556 N N . ASP A 1 75 ? -4.812 -9.223 2.494 1.00 98.06 75 ASP A N 1
ATOM 557 C CA . ASP A 1 75 ? -4.877 -10.303 3.492 1.00 98.06 75 ASP A CA 1
ATOM 558 C C . ASP A 1 75 ? -4.022 -10.043 4.745 1.00 98.06 75 ASP A C 1
ATOM 560 O O . ASP A 1 75 ? -4.182 -10.694 5.777 1.00 98.06 75 ASP A O 1
ATOM 564 N N . VAL A 1 76 ? -3.083 -9.097 4.664 1.00 97.56 76 VAL A N 1
ATOM 565 C CA . VAL A 1 76 ? -2.154 -8.747 5.745 1.00 97.56 76 VAL A CA 1
ATOM 566 C C . VAL A 1 76 ? -1.882 -7.243 5.753 1.00 97.56 76 VAL A C 1
ATOM 568 O O . VAL A 1 76 ? -1.763 -6.620 4.698 1.00 97.56 76 VAL A O 1
ATOM 571 N N . ALA A 1 77 ? -1.746 -6.656 6.947 1.00 97.69 77 ALA A N 1
ATOM 572 C CA . ALA A 1 77 ? -1.349 -5.260 7.128 1.00 97.69 77 ALA A CA 1
ATOM 573 C C . ALA A 1 77 ? -0.131 -5.140 8.052 1.00 97.69 77 ALA A C 1
ATOM 575 O O . ALA A 1 77 ? -0.128 -5.640 9.177 1.00 97.69 77 ALA A O 1
ATOM 576 N N . PHE A 1 78 ? 0.890 -4.414 7.593 1.00 97.19 78 PHE A N 1
ATOM 577 C CA . PHE A 1 78 ? 2.092 -4.116 8.369 1.00 97.19 78 PHE A CA 1
ATOM 578 C C . PHE A 1 78 ? 1.924 -2.782 9.105 1.00 97.19 78 PHE A C 1
ATOM 580 O O . PHE A 1 78 ? 2.081 -1.708 8.523 1.00 97.19 78 PHE A O 1
ATOM 587 N N . VAL A 1 79 ? 1.582 -2.842 10.394 1.00 96.69 79 VAL A N 1
ATOM 588 C CA . VAL A 1 79 ? 1.299 -1.666 11.236 1.00 96.69 79 VAL A CA 1
ATOM 589 C C . VAL A 1 79 ? 1.989 -1.756 12.601 1.00 96.69 79 VAL A C 1
ATOM 591 O O . VAL A 1 79 ? 2.604 -2.765 12.939 1.00 96.69 79 VAL A O 1
ATOM 594 N N . LYS A 1 80 ? 1.913 -0.690 13.407 1.00 93.88 80 LYS A N 1
ATOM 595 C CA . LYS A 1 80 ? 2.394 -0.717 14.797 1.00 93.88 80 LYS A CA 1
ATOM 596 C C . LYS A 1 80 ? 1.439 -1.524 15.681 1.00 93.88 80 LYS A C 1
ATOM 598 O O . LYS A 1 80 ? 0.236 -1.554 15.449 1.00 93.88 80 LYS A O 1
ATOM 603 N N . HIS A 1 81 ? 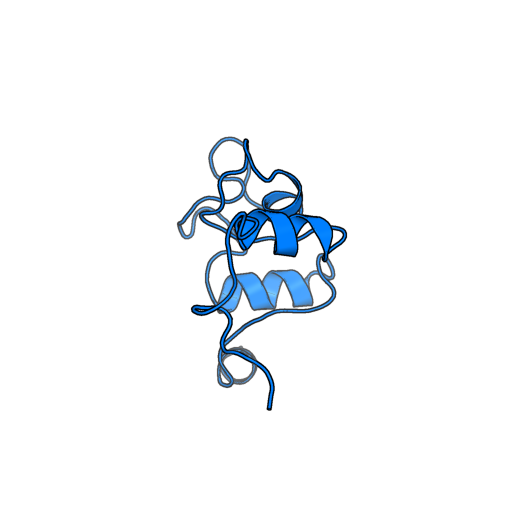1.969 -2.089 16.764 1.00 90.44 81 HIS A N 1
ATOM 604 C CA . HIS A 1 81 ? 1.206 -2.914 17.710 1.00 90.44 81 HIS A CA 1
ATOM 605 C C . HIS A 1 81 ? -0.014 -2.206 18.341 1.00 90.44 81 HIS A C 1
ATOM 607 O O . HIS A 1 81 ? -0.980 -2.870 18.698 1.00 90.44 81 HIS A O 1
ATOM 613 N N . LEU A 1 82 ? -0.007 -0.869 18.446 1.00 91.25 82 LEU A N 1
ATOM 614 C CA . LEU A 1 82 ? -1.121 -0.089 19.010 1.00 91.25 82 LEU A CA 1
ATOM 615 C C . LEU A 1 82 ? -2.229 0.247 18.004 1.00 91.25 82 LEU A C 1
ATOM 617 O O . LEU A 1 82 ? -3.293 0.706 18.405 1.00 91.25 82 LEU A O 1
ATOM 621 N N . THR A 1 83 ? -2.002 0.049 16.703 1.00 87.56 83 THR A N 1
ATOM 622 C CA . THR A 1 83 ? -2.933 0.501 15.656 1.00 87.56 83 THR A CA 1
ATOM 623 C C . THR A 1 83 ? -4.303 -0.170 15.754 1.00 87.56 83 THR A C 1
ATOM 625 O O . THR A 1 83 ? -5.306 0.466 15.454 1.00 87.56 83 THR A O 1
ATOM 628 N N . VAL A 1 84 ? -4.356 -1.418 16.221 1.00 82.00 84 VAL A N 1
ATOM 629 C CA . VAL A 1 84 ? -5.613 -2.160 16.407 1.00 82.00 84 VAL A CA 1
ATOM 630 C C . VAL A 1 84 ? -6.375 -1.690 17.650 1.00 82.00 84 VAL A C 1
ATOM 632 O O . VAL A 1 84 ? -7.597 -1.701 17.652 1.00 82.00 84 VAL A O 1
ATOM 635 N N . LEU A 1 85 ? -5.663 -1.260 18.696 1.00 78.44 85 LEU A N 1
ATOM 636 C CA . LEU A 1 85 ? -6.258 -0.877 19.982 1.00 78.44 85 LEU A CA 1
ATOM 637 C C . LEU A 1 85 ? -6.842 0.542 19.978 1.00 78.44 85 L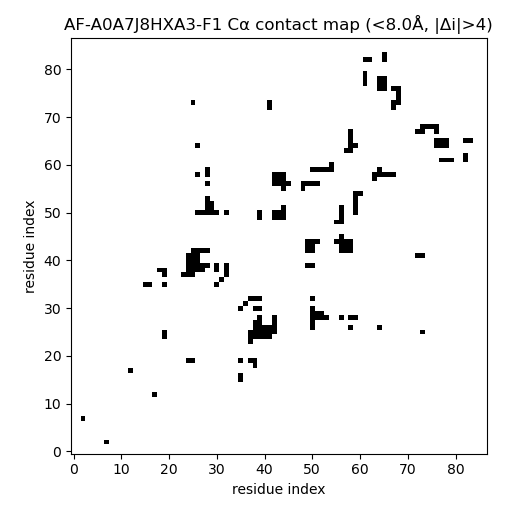EU A C 1
ATOM 639 O O . LEU A 1 85 ? -7.691 0.858 20.802 1.00 78.44 85 LEU A O 1
ATOM 643 N N . GLY A 1 86 ? -6.362 1.411 19.085 1.00 64.75 86 GLY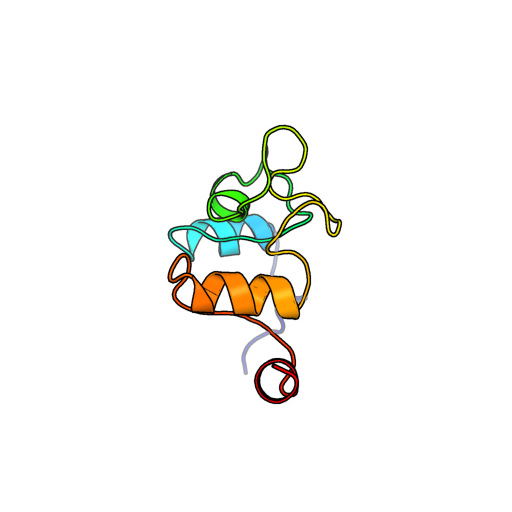 A N 1
ATOM 644 C CA . GLY A 1 86 ? -6.812 2.802 18.966 1.00 64.75 86 GLY A CA 1
ATOM 645 C C . GLY A 1 86 ? -8.007 3.009 18.031 1.00 64.75 86 GLY A C 1
ATOM 646 O O . GLY A 1 86 ? -8.194 4.127 17.550 1.00 64.75 86 GLY A O 1
ATOM 647 N N . LYS A 1 87 ? -8.749 1.947 17.710 1.00 54.72 87 LYS A N 1
ATOM 648 C CA . LYS A 1 87 ? -9.837 1.917 16.728 1.00 54.72 87 LYS A CA 1
ATOM 649 C C . LYS A 1 87 ? -11.133 1.445 17.368 1.00 54.72 87 LYS A C 1
ATOM 651 O O . LYS A 1 87 ? -11.063 0.550 18.235 1.00 54.72 87 LYS A O 1
#

Mean predicted aligned error: 6.63 Å

Secondary structure (DSSP, 8-state):
-PPPGGGPPS----HHHHHHHHSSS---TTS-TTT-GGGGTT----GGGTT-SSTTSTT-HHHHHHHHHHTTS-S-----TTTTTT-

Solvent-accessible surface area (backbone atoms only — not comparable to full-atom values): 5233 Å² total; per-residue (Å²): 134,84,79,60,87,90,74,62,78,78,83,70,71,55,65,67,59,54,52,41,67,71,42,92,59,32,62,40,55,60,50,57,52,85,87,37,46,39,29,29,59,61,33,71,20,60,81,85,29,38,24,26,80,42,83,69,8,64,43,34,64,50,70,12,31,47,44,36,34,75,72,65,72,41,97,71,59,92,60,61,91,59,59,71,75,78,105

pLDDT: mean 89.48, std 13.39, range [48.25, 98.44]

Sequence (87 aa):
MGVLYWELPDPQENLQKAASNFFAASCVPCADRTAFPKLCQLCAGKGTDKCACSNHEPYFGYSGAFKCLQDGVGDVAFVKHLTVLGK